Protein AF-A0A6B3HQ31-F1 (afdb_monomer_lite)

pLDDT: mean 88.63, std 13.94, range [52.25, 98.06]

Secondary structure (DSSP, 8-state):
---EESSHHHHHHHHHTTPPP-EE-SSS-HHHHHHHHHHHHHHHHHHHHHTT-----TTTS-----------

Structure (mmCIF, N/CA/C/O backbone):
data_AF-A0A6B3HQ31-F1
#
_entry.id   AF-A0A6B3HQ31-F1
#
loop_
_atom_site.group_PDB
_atom_site.id
_atom_site.type_symbol
_atom_site.label_atom_id
_atom_site.label_alt_id
_atom_site.label_comp_id
_atom_site.label_asym_id
_atom_site.label_entity_id
_atom_site.label_seq_id
_atom_site.pdbx_PDB_ins_code
_atom_site.Cartn_x
_atom_site.Cartn_y
_atom_site.Cartn_z
_atom_site.occupancy
_atom_site.B_iso_or_equiv
_atom_site.auth_seq_id
_atom_site.auth_comp_id
_atom_site.auth_asym_id
_atom_site.auth_atom_id
_atom_site.pdbx_PDB_model_num
ATOM 1 N N . THR A 1 1 ? -6.691 1.023 -8.557 1.00 88.06 1 THR A N 1
ATOM 2 C CA . THR A 1 1 ? -6.344 1.901 -7.422 1.00 88.06 1 THR A CA 1
ATOM 3 C C . THR A 1 1 ? -5.678 1.077 -6.351 1.00 88.06 1 THR A C 1
ATOM 5 O O . THR A 1 1 ? -6.123 -0.049 -6.142 1.00 88.06 1 THR A O 1
ATOM 8 N N . VAL A 1 2 ? -4.617 1.614 -5.748 1.00 94.19 2 VAL A N 1
ATOM 9 C CA . VAL A 1 2 ? -3.923 1.010 -4.602 1.00 94.19 2 VAL A CA 1
ATOM 10 C C . VAL A 1 2 ? -4.405 1.714 -3.340 1.00 94.19 2 VAL A C 1
ATOM 12 O O . VAL A 1 2 ? -4.467 2.945 -3.343 1.00 94.19 2 VAL A O 1
ATOM 15 N N . ILE A 1 3 ? -4.774 0.958 -2.309 1.00 96.62 3 ILE A N 1
ATOM 16 C CA . ILE A 1 3 ? -5.244 1.507 -1.030 1.00 96.62 3 ILE A CA 1
ATOM 17 C C . ILE A 1 3 ? -4.272 1.094 0.071 1.00 96.62 3 ILE A C 1
ATOM 19 O O . ILE A 1 3 ? -4.033 -0.094 0.279 1.00 96.62 3 ILE A O 1
ATOM 23 N N . ALA A 1 4 ? -3.720 2.085 0.766 1.00 97.31 4 ALA A N 1
ATOM 24 C CA . ALA A 1 4 ? -2.788 1.884 1.862 1.00 97.31 4 ALA A CA 1
ATOM 25 C C . ALA A 1 4 ? -3.398 2.399 3.170 1.00 97.31 4 ALA A C 1
ATOM 27 O O . ALA A 1 4 ? -3.920 3.515 3.213 1.00 97.31 4 ALA A O 1
ATOM 28 N N . CYS A 1 5 ? -3.321 1.599 4.230 1.00 98.06 5 CYS A N 1
ATOM 29 C CA . CYS A 1 5 ? -3.858 1.929 5.545 1.00 98.06 5 CYS A CA 1
ATOM 30 C C . CYS A 1 5 ? -2.728 2.051 6.570 1.00 98.06 5 CYS A C 1
ATOM 32 O O . CYS A 1 5 ? -1.841 1.201 6.650 1.00 98.06 5 CYS A O 1
ATOM 34 N N . ILE A 1 6 ? -2.777 3.111 7.383 1.00 96.81 6 ILE A N 1
ATOM 35 C CA . ILE A 1 6 ? -1.753 3.404 8.399 1.00 96.81 6 ILE A CA 1
ATOM 36 C C . ILE A 1 6 ? -1.788 2.434 9.588 1.00 96.81 6 ILE A C 1
ATOM 38 O O . ILE A 1 6 ? -0.814 2.332 10.324 1.00 96.81 6 ILE A O 1
ATOM 42 N N . GLY A 1 7 ? -2.894 1.717 9.781 1.00 96.62 7 GLY A N 1
ATOM 43 C CA . GLY A 1 7 ? -3.031 0.752 10.860 1.00 96.62 7 GLY A CA 1
ATOM 44 C C . GLY A 1 7 ? -4.264 -0.143 10.718 1.00 96.62 7 GLY A C 1
ATOM 45 O O . GLY A 1 7 ? -5.115 0.098 9.852 1.00 96.62 7 GLY A O 1
ATOM 46 N N . PRO A 1 8 ? -4.371 -1.171 11.578 1.00 96.06 8 PRO A N 1
ATOM 47 C CA . PRO A 1 8 ? -5.369 -2.232 11.451 1.00 96.06 8 PRO A CA 1
ATOM 48 C C . PRO A 1 8 ? -6.804 -1.739 11.659 1.00 96.06 8 PRO A C 1
ATOM 50 O O . PRO A 1 8 ? -7.712 -2.221 10.993 1.00 96.06 8 PRO A O 1
ATOM 53 N N . ALA A 1 9 ? -7.019 -0.741 12.523 1.00 96.56 9 ALA A N 1
ATOM 54 C CA . ALA A 1 9 ? -8.347 -0.159 12.725 1.00 96.56 9 ALA A CA 1
ATOM 55 C C . ALA A 1 9 ? -8.879 0.494 11.437 1.00 96.56 9 ALA A C 1
ATOM 57 O O . ALA A 1 9 ? -9.994 0.211 11.012 1.00 96.56 9 ALA A O 1
ATOM 58 N N . THR A 1 10 ? -8.053 1.307 10.767 1.00 96.94 10 THR A N 1
ATOM 59 C CA . THR A 1 10 ? -8.413 1.930 9.485 1.00 96.94 10 THR A CA 1
ATOM 60 C C . THR A 1 10 ? -8.607 0.891 8.385 1.00 96.94 10 THR A C 1
ATOM 62 O O . THR A 1 10 ? -9.509 1.048 7.568 1.00 96.94 10 THR A O 1
ATOM 65 N N . ALA A 1 11 ? -7.783 -0.162 8.365 1.00 97.44 11 ALA A N 1
ATOM 66 C CA . ALA A 1 11 ? -7.915 -1.248 7.398 1.00 97.44 11 ALA A CA 1
ATOM 67 C C . ALA A 1 11 ? -9.257 -1.974 7.547 1.00 97.44 11 ALA A C 1
ATOM 69 O O . ALA A 1 11 ? -9.994 -2.088 6.574 1.00 97.44 11 ALA A O 1
ATOM 70 N N . LYS A 1 12 ? -9.623 -2.346 8.778 1.00 97.69 12 LYS A N 1
ATOM 71 C CA . LYS A 1 12 ? -10.907 -2.987 9.072 1.00 97.69 12 LYS A CA 1
ATOM 72 C C . LYS A 1 12 ? -12.088 -2.120 8.636 1.00 97.69 12 LYS A C 1
ATOM 74 O O . LYS A 1 12 ? -12.977 -2.603 7.948 1.00 97.69 12 LYS A O 1
ATOM 79 N N . THR A 1 13 ? -12.077 -0.828 8.968 1.00 97.94 13 THR A N 1
ATOM 80 C CA . THR A 1 13 ? -13.134 0.092 8.523 1.00 97.94 13 THR A CA 1
ATOM 81 C C . THR A 1 13 ? -13.186 0.202 6.998 1.00 97.94 13 THR A C 1
ATOM 83 O O . THR A 1 13 ? -14.265 0.208 6.414 1.00 97.94 13 THR A O 1
ATOM 86 N N . ALA A 1 14 ? -12.038 0.263 6.320 1.00 97.25 14 ALA A N 1
ATOM 87 C CA . ALA A 1 14 ? -12.003 0.281 4.860 1.00 97.25 14 ALA A CA 1
ATOM 88 C C . ALA A 1 14 ? -12.643 -0.990 4.268 1.00 97.25 14 ALA A C 1
ATOM 90 O O . ALA A 1 14 ? -13.480 -0.889 3.369 1.00 97.25 14 ALA A O 1
ATOM 91 N N . GLU A 1 15 ? -12.311 -2.161 4.811 1.00 97.38 15 GLU A N 1
ATOM 92 C CA . GLU A 1 15 ? -12.874 -3.456 4.411 1.00 97.38 15 GLU A CA 1
ATOM 93 C C . GLU A 1 15 ? -14.384 -3.548 4.670 1.00 97.38 15 GLU A C 1
ATOM 95 O O . GLU A 1 15 ? -15.124 -3.991 3.792 1.00 97.38 15 GLU A O 1
ATOM 100 N N . GLU A 1 16 ? -14.867 -3.053 5.815 1.00 98.00 16 GLU A N 1
ATOM 101 C CA . GLU A 1 16 ? -16.300 -2.948 6.141 1.00 98.00 16 GLU A CA 1
ATOM 102 C C . GLU A 1 16 ? -17.066 -2.091 5.117 1.00 98.00 16 GLU A C 1
ATOM 104 O O . GLU A 1 16 ? -18.224 -2.366 4.804 1.00 98.00 16 GLU A O 1
ATOM 109 N N . HIS A 1 17 ? -16.404 -1.088 4.536 1.00 97.19 17 HIS A N 1
ATOM 110 C CA . HIS A 1 17 ? -16.941 -0.263 3.451 1.00 97.19 17 HIS A CA 1
ATOM 111 C C . HIS A 1 17 ? -16.694 -0.843 2.044 1.00 97.19 17 HIS A C 1
ATOM 113 O O . HIS A 1 17 ? -16.935 -0.164 1.042 1.00 97.19 17 HIS A O 1
ATOM 119 N N . GLY A 1 18 ? -16.225 -2.089 1.941 1.00 96.94 18 GLY A N 1
ATOM 120 C CA . GLY A 1 18 ? -15.993 -2.784 0.673 1.00 96.94 18 GLY A CA 1
ATOM 121 C C . GLY A 1 18 ? -14.726 -2.345 -0.066 1.00 96.94 18 GLY A C 1
ATOM 122 O O . GLY A 1 18 ? -14.585 -2.604 -1.264 1.00 96.94 18 GLY A O 1
ATOM 123 N N . LEU A 1 19 ? -13.800 -1.663 0.612 1.00 97.62 19 LEU A N 1
ATOM 124 C CA . LEU A 1 19 ? -12.495 -1.321 0.060 1.00 97.62 19 LEU A CA 1
ATOM 125 C C . LEU A 1 19 ? -11.504 -2.460 0.319 1.00 97.62 19 LEU A C 1
ATOM 127 O O . LEU A 1 19 ? -11.336 -2.923 1.439 1.00 97.62 19 LEU A O 1
ATOM 131 N N . ARG A 1 20 ? -10.782 -2.868 -0.725 1.00 96.94 20 ARG A N 1
ATOM 132 C CA . ARG A 1 20 ? -9.622 -3.763 -0.606 1.00 96.94 20 ARG A CA 1
ATOM 133 C C . ARG A 1 20 ? -8.429 -2.972 -0.090 1.00 96.94 20 ARG A C 1
ATOM 135 O O . ARG A 1 20 ? -8.027 -2.013 -0.748 1.00 96.94 20 ARG A O 1
ATOM 142 N N . VAL A 1 21 ? -7.828 -3.422 1.001 1.00 97.50 21 VAL A N 1
ATOM 143 C CA . VAL A 1 21 ? -6.554 -2.896 1.495 1.00 97.50 21 VAL A CA 1
ATOM 144 C C . VAL A 1 21 ? -5.410 -3.655 0.826 1.00 97.50 21 VAL A C 1
ATOM 146 O O . VAL A 1 21 ? -5.364 -4.879 0.859 1.00 97.50 21 VAL A O 1
ATOM 149 N N . ASP A 1 22 ? -4.504 -2.923 0.179 1.00 97.75 22 ASP A N 1
ATOM 150 C CA . ASP A 1 22 ? -3.341 -3.490 -0.519 1.00 97.75 22 ASP A CA 1
ATOM 151 C C . ASP A 1 22 ? -2.069 -3.435 0.318 1.00 97.75 22 ASP A C 1
ATOM 153 O O . ASP A 1 22 ? -1.192 -4.284 0.191 1.00 97.75 22 ASP A O 1
ATOM 157 N N . VAL A 1 23 ? -1.952 -2.390 1.136 1.00 97.81 23 VAL A N 1
ATOM 158 C CA . VAL A 1 23 ? -0.766 -2.112 1.939 1.00 97.8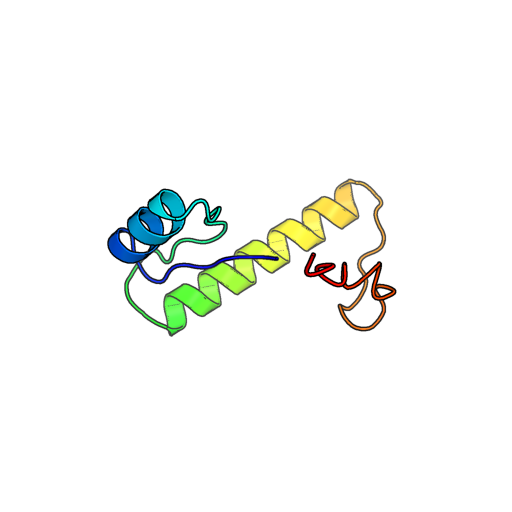1 23 VAL A CA 1
ATOM 159 C C . VAL A 1 23 ? -1.213 -1.765 3.349 1.00 97.81 23 VAL A C 1
ATOM 161 O O . VAL A 1 23 ? -2.026 -0.860 3.544 1.00 97.81 23 VAL A O 1
ATOM 164 N N . LEU A 1 24 ? -0.648 -2.455 4.333 1.00 97.69 24 LEU A N 1
ATOM 165 C CA . LEU A 1 24 ? -0.810 -2.147 5.747 1.00 97.69 24 LEU A CA 1
ATOM 166 C C . LEU A 1 24 ? 0.544 -1.715 6.308 1.00 97.69 24 LEU A C 1
ATOM 168 O O . LEU A 1 24 ? 1.542 -2.409 6.120 1.00 97.69 24 LEU A O 1
ATOM 172 N N . SER A 1 25 ? 0.583 -0.567 6.980 1.00 97.00 25 SER A N 1
ATOM 173 C CA . SER A 1 25 ? 1.796 -0.136 7.677 1.00 97.00 25 SER A CA 1
ATOM 174 C C . SER A 1 25 ? 2.063 -1.036 8.893 1.00 97.00 25 SER A C 1
ATOM 176 O O . SER A 1 25 ? 1.116 -1.341 9.623 1.00 97.00 25 SER A O 1
ATOM 178 N N . PRO A 1 26 ? 3.323 -1.432 9.157 1.00 94.69 26 PRO A N 1
ATOM 179 C CA . PRO A 1 26 ? 3.662 -2.227 10.341 1.00 94.69 26 PRO A CA 1
ATOM 180 C C . PRO A 1 26 ? 3.467 -1.446 11.648 1.00 94.69 26 PRO A C 1
ATOM 182 O O . PRO A 1 26 ? 3.209 -2.028 12.696 1.00 94.69 26 PRO A O 1
ATOM 185 N N . GLU A 1 27 ? 3.577 -0.120 11.576 1.00 94.50 27 GLU A N 1
ATOM 186 C CA . GLU A 1 27 ? 3.476 0.802 12.702 1.00 94.50 27 GLU A CA 1
ATOM 187 C C . GLU A 1 27 ? 2.640 2.019 12.280 1.00 94.50 27 GLU A C 1
ATOM 189 O O . GLU A 1 27 ? 2.678 2.389 11.099 1.00 94.50 27 GLU A O 1
ATOM 194 N N . PRO A 1 28 ? 1.937 2.703 13.199 1.00 93.19 28 PRO A N 1
ATOM 195 C CA . PRO A 1 28 ? 1.132 3.881 12.881 1.00 93.19 28 PRO A CA 1
ATOM 196 C C . PRO A 1 28 ? 2.014 5.123 12.657 1.00 93.19 28 PRO A C 1
ATOM 198 O O . PRO A 1 28 ? 1.983 6.090 13.413 1.00 93.19 28 PRO A O 1
ATOM 201 N N . SER A 1 29 ? 2.828 5.090 11.604 1.00 95.62 29 SER A N 1
ATOM 202 C CA 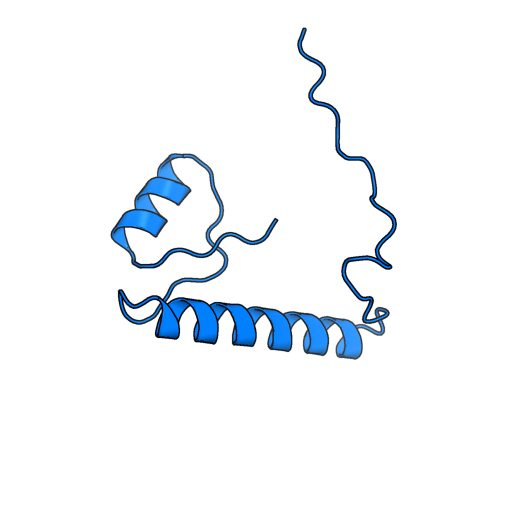. SER A 1 29 ? 3.788 6.124 11.230 1.00 95.62 29 SER A CA 1
ATOM 203 C C . SER A 1 29 ? 3.697 6.412 9.738 1.00 95.62 29 SER A C 1
ATOM 205 O O . SER A 1 29 ? 3.678 5.502 8.909 1.00 95.62 29 SER A O 1
ATOM 207 N N . VAL A 1 30 ? 3.699 7.698 9.386 1.00 95.62 30 VAL A N 1
ATOM 208 C CA . VAL A 1 30 ? 3.676 8.150 7.987 1.00 95.62 30 VAL A CA 1
ATOM 209 C C . VAL A 1 30 ? 4.904 7.651 7.223 1.00 95.62 30 VAL A C 1
ATOM 211 O O . VAL A 1 30 ? 4.783 7.233 6.074 1.00 95.62 30 VAL A O 1
ATOM 214 N N . HIS A 1 31 ? 6.072 7.640 7.868 1.00 97.56 31 HIS A N 1
ATOM 215 C CA . HIS A 1 31 ? 7.312 7.177 7.246 1.00 97.56 31 HIS A CA 1
ATOM 216 C C . HIS A 1 31 ? 7.239 5.675 6.951 1.00 97.56 31 HIS A C 1
ATOM 218 O O . HIS A 1 31 ? 7.515 5.258 5.830 1.00 97.56 31 HIS A O 1
ATOM 224 N N . LYS A 1 32 ? 6.758 4.875 7.914 1.00 97.81 32 LYS A N 1
ATOM 225 C CA . LYS A 1 32 ? 6.576 3.428 7.728 1.00 97.81 32 LYS A CA 1
ATOM 226 C C . LYS A 1 32 ? 5.530 3.087 6.674 1.00 97.81 32 LYS A C 1
ATOM 228 O O . LYS A 1 32 ? 5.745 2.180 5.874 1.00 97.81 32 LYS A O 1
ATOM 233 N N . LEU A 1 33 ? 4.449 3.859 6.600 1.00 97.81 33 LEU A N 1
ATOM 234 C CA . LEU A 1 33 ? 3.448 3.709 5.549 1.00 97.81 33 LEU A CA 1
ATOM 235 C C . LEU A 1 33 ? 4.037 4.003 4.160 1.00 97.81 33 LEU A C 1
ATOM 237 O O . LEU A 1 33 ? 3.784 3.256 3.215 1.00 97.81 33 LEU A O 1
ATOM 241 N N . ALA A 1 34 ? 4.830 5.071 4.032 1.00 97.50 34 ALA A N 1
ATOM 242 C CA . ALA A 1 34 ? 5.490 5.427 2.779 1.00 97.50 34 ALA A CA 1
ATOM 243 C C . ALA A 1 34 ? 6.516 4.364 2.350 1.00 97.50 34 ALA A C 1
ATOM 245 O O . ALA A 1 34 ? 6.532 3.970 1.182 1.00 97.50 34 ALA A O 1
ATOM 246 N N . GLU A 1 35 ? 7.315 3.849 3.291 1.00 97.94 35 GLU A N 1
ATOM 247 C CA . GLU A 1 35 ? 8.244 2.735 3.066 1.00 97.94 35 GLU A CA 1
ATOM 248 C C . GLU A 1 35 ?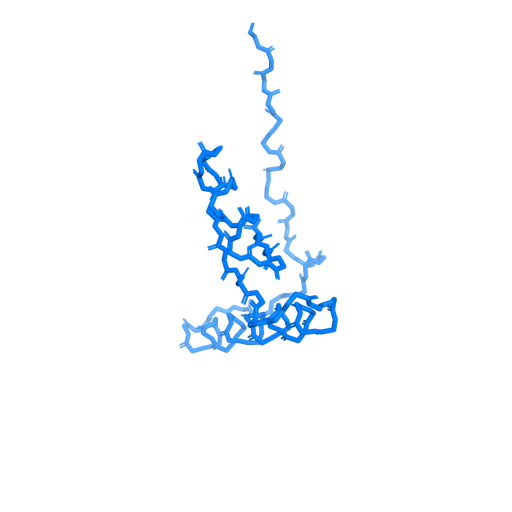 7.496 1.495 2.553 1.00 97.94 35 GLU A C 1
ATOM 250 O O . GLU A 1 35 ? 7.823 0.980 1.480 1.00 97.94 35 GLU A O 1
ATOM 255 N N . ALA A 1 36 ? 6.438 1.067 3.249 1.00 97.56 36 ALA A N 1
ATOM 256 C CA . ALA A 1 36 ? 5.637 -0.096 2.871 1.00 97.56 36 ALA A CA 1
ATOM 257 C C . ALA A 1 36 ? 4.991 0.062 1.482 1.00 97.56 36 ALA A C 1
ATOM 259 O O . ALA A 1 36 ? 5.026 -0.857 0.660 1.00 97.56 36 ALA A O 1
ATOM 260 N N . LEU A 1 37 ? 4.457 1.2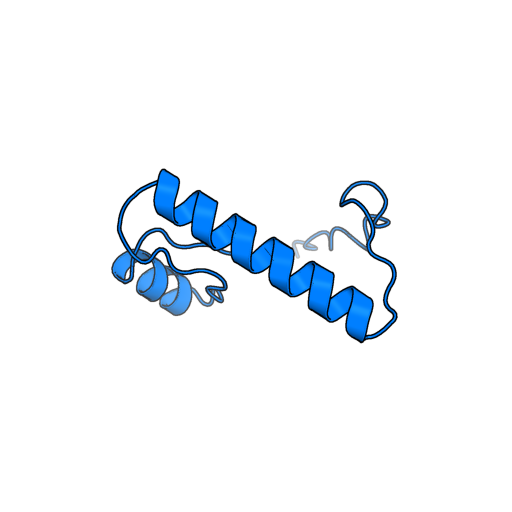49 1.173 1.00 97.19 37 LEU A N 1
ATOM 261 C CA . LEU A 1 37 ? 3.880 1.546 -0.139 1.00 97.19 37 LEU A CA 1
ATOM 262 C C . LEU A 1 37 ? 4.939 1.531 -1.252 1.00 97.19 37 LEU A C 1
ATOM 264 O O . LEU A 1 37 ? 4.676 1.043 -2.355 1.00 97.19 37 LEU A O 1
ATOM 268 N N . SER A 1 38 ? 6.142 2.038 -0.970 1.00 97.06 38 SER A N 1
ATOM 269 C CA . SER A 1 38 ? 7.257 2.016 -1.920 1.00 97.06 38 SER A CA 1
ATOM 270 C C . SER A 1 38 ? 7.710 0.584 -2.230 1.00 97.06 38 SER A C 1
ATOM 272 O O . SER A 1 38 ? 7.904 0.244 -3.40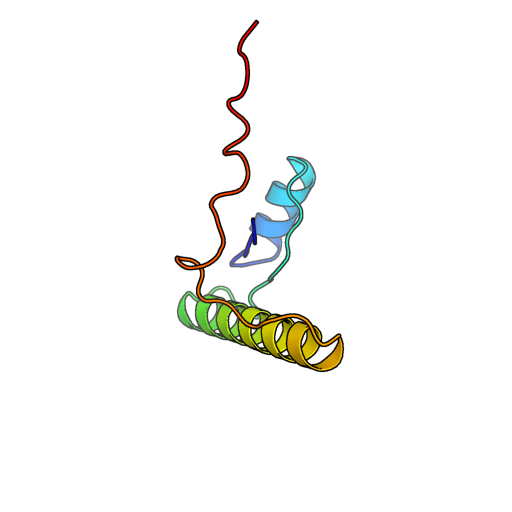1 1.00 97.06 38 SER A O 1
ATOM 274 N N . ALA A 1 39 ? 7.775 -0.280 -1.209 1.00 97.38 39 ALA A N 1
ATOM 275 C CA . ALA A 1 39 ? 8.128 -1.689 -1.343 1.00 97.38 39 ALA A CA 1
ATOM 276 C C . ALA A 1 39 ? 7.080 -2.459 -2.159 1.00 97.38 39 ALA A C 1
ATOM 278 O O . ALA A 1 39 ? 7.437 -3.170 -3.098 1.00 97.38 39 ALA A O 1
ATOM 279 N N . PHE A 1 40 ? 5.788 -2.245 -1.883 1.00 96.69 40 PHE A N 1
ATOM 280 C CA . PHE A 1 40 ? 4.698 -2.806 -2.687 1.00 96.69 40 PHE A CA 1
ATOM 281 C C . PHE A 1 40 ? 4.813 -2.398 -4.165 1.00 96.69 40 PHE A C 1
ATOM 283 O O . PHE A 1 40 ? 4.664 -3.218 -5.073 1.00 96.69 40 PHE A O 1
ATOM 290 N N . GLY A 1 41 ? 5.125 -1.124 -4.426 1.00 94.50 41 GLY A N 1
ATOM 291 C CA . GLY A 1 41 ? 5.358 -0.623 -5.778 1.00 94.50 41 GLY A CA 1
A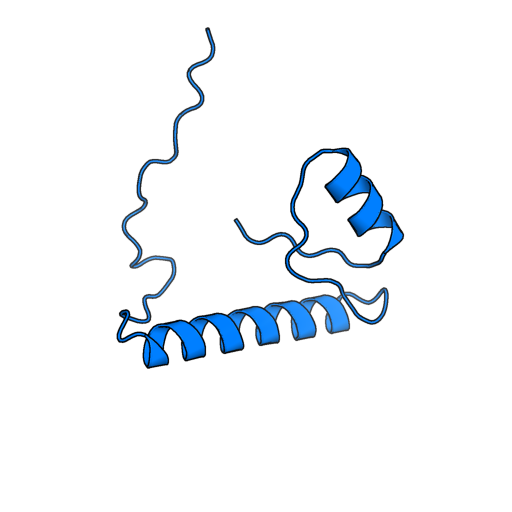TOM 292 C C . GLY A 1 41 ? 6.550 -1.292 -6.469 1.00 94.50 41 GLY A C 1
ATOM 293 O O . GLY A 1 41 ? 6.454 -1.626 -7.650 1.00 94.50 41 GLY A O 1
ATOM 294 N N . ALA A 1 42 ? 7.653 -1.511 -5.748 1.00 95.50 42 ALA A N 1
ATOM 295 C CA . ALA A 1 42 ? 8.832 -2.202 -6.263 1.00 95.50 42 ALA A CA 1
ATOM 296 C C . ALA A 1 42 ? 8.514 -3.657 -6.639 1.00 95.50 42 ALA A C 1
ATOM 298 O O . ALA A 1 42 ? 8.690 -4.014 -7.802 1.00 95.50 42 ALA A O 1
ATOM 299 N N . GLN A 1 43 ? 7.918 -4.424 -5.721 1.00 95.62 43 GLN A N 1
ATOM 300 C CA . GLN A 1 43 ? 7.495 -5.810 -5.963 1.00 95.62 43 GLN A CA 1
ATOM 301 C C . GLN A 1 43 ? 6.577 -5.918 -7.180 1.00 95.62 43 GLN A C 1
ATOM 303 O O . GLN A 1 43 ? 6.754 -6.777 -8.038 1.00 95.62 43 GLN A O 1
ATOM 308 N N . ARG A 1 44 ? 5.619 -4.993 -7.312 1.00 93.88 44 ARG A N 1
ATOM 309 C CA . ARG A 1 44 ? 4.697 -4.978 -8.450 1.00 93.88 44 ARG A CA 1
ATOM 310 C C . ARG A 1 44 ? 5.395 -4.679 -9.781 1.00 93.88 44 ARG A C 1
ATOM 312 O O . ARG A 1 44 ? 4.951 -5.168 -10.817 1.00 93.88 44 ARG A O 1
ATOM 319 N N . ARG A 1 45 ? 6.450 -3.857 -9.783 1.00 93.31 45 ARG A N 1
ATOM 320 C CA . ARG A 1 45 ? 7.269 -3.638 -10.987 1.00 93.31 45 ARG A CA 1
ATOM 321 C C . ARG A 1 45 ? 8.086 -4.873 -11.330 1.00 93.31 45 ARG A C 1
ATOM 323 O O . ARG A 1 45 ? 8.193 -5.182 -12.508 1.00 93.31 45 ARG A O 1
ATOM 330 N N . ASP A 1 46 ? 8.660 -5.538 -10.337 1.00 95.12 46 ASP A N 1
ATOM 331 C CA . ASP A 1 46 ? 9.495 -6.714 -10.573 1.00 95.12 46 ASP A CA 1
ATOM 332 C C . ASP A 1 46 ? 8.653 -7.887 -11.083 1.00 95.12 46 ASP A C 1
ATOM 334 O O . ASP A 1 46 ? 8.987 -8.447 -12.122 1.00 95.12 46 ASP A O 1
ATOM 338 N N . ALA A 1 47 ? 7.471 -8.114 -10.504 1.00 93.38 47 ALA A N 1
ATOM 339 C CA . ALA A 1 47 ? 6.498 -9.079 -11.019 1.00 93.38 47 ALA A CA 1
ATOM 340 C C . ALA A 1 47 ? 6.075 -8.790 -12.475 1.00 93.38 47 ALA A C 1
ATOM 342 O O . ALA A 1 47 ? 5.916 -9.710 -13.271 1.00 93.38 47 ALA A O 1
ATOM 343 N N . ALA A 1 48 ? 5.918 -7.513 -12.854 1.00 91.50 48 ALA A N 1
ATOM 344 C CA . ALA A 1 48 ? 5.616 -7.146 -14.240 1.00 91.50 48 ALA A CA 1
ATOM 345 C C . ALA A 1 48 ? 6.779 -7.486 -15.187 1.00 91.50 48 ALA A C 1
ATOM 347 O O . ALA A 1 48 ? 6.551 -8.033 -16.261 1.00 91.50 48 ALA A O 1
ATOM 348 N N . LYS A 1 49 ? 8.029 -7.221 -14.779 1.00 93.81 49 LYS A N 1
ATOM 349 C CA . LYS A 1 49 ? 9.207 -7.605 -15.573 1.00 93.81 49 LYS A CA 1
ATOM 350 C C . LYS A 1 49 ? 9.295 -9.119 -15.748 1.00 93.81 49 LYS A C 1
ATOM 352 O O . LYS A 1 49 ? 9.566 -9.572 -16.853 1.00 93.81 49 LYS A O 1
ATOM 357 N N . GLU A 1 50 ? 9.068 -9.880 -14.678 1.00 94.12 50 GLU A N 1
ATOM 358 C CA . GLU A 1 50 ? 9.087 -11.349 -14.704 1.00 94.12 50 GLU A CA 1
ATOM 359 C C . GLU A 1 50 ? 8.006 -11.918 -15.630 1.00 94.12 50 GLU A C 1
ATOM 361 O O . GLU A 1 50 ? 8.264 -12.866 -16.366 1.00 94.12 50 GLU A O 1
ATOM 366 N N . ALA A 1 51 ? 6.823 -11.299 -15.661 1.00 93.38 51 ALA A N 1
ATOM 367 C CA . ALA A 1 51 ? 5.748 -11.648 -16.588 1.00 93.38 51 ALA A CA 1
ATOM 368 C C . ALA A 1 51 ? 6.013 -11.214 -18.048 1.00 93.38 51 ALA A C 1
ATOM 370 O O . ALA A 1 51 ? 5.241 -11.567 -18.937 1.00 93.38 51 ALA A O 1
ATOM 371 N N . GLY A 1 52 ? 7.082 -10.451 -18.310 1.00 92.75 52 GLY A N 1
ATOM 372 C CA . GLY A 1 52 ? 7.376 -9.870 -19.625 1.00 92.75 52 GLY A CA 1
ATOM 373 C C . GLY A 1 52 ? 6.538 -8.633 -19.970 1.00 92.75 52 GLY A C 1
ATOM 374 O O . GLY A 1 52 ? 6.580 -8.160 -21.107 1.00 92.75 52 GLY A O 1
ATOM 375 N N . ASP A 1 53 ? 5.797 -8.082 -19.007 1.00 89.56 53 ASP A N 1
ATOM 376 C CA . ASP A 1 53 ? 4.999 -6.875 -19.188 1.00 89.56 53 ASP A CA 1
ATOM 377 C C . ASP A 1 53 ? 5.884 -5.613 -19.211 1.00 89.56 53 ASP A C 1
ATOM 379 O O . ASP A 1 53 ? 6.842 -5.479 -18.437 1.00 89.56 53 ASP A O 1
ATOM 383 N N . PRO A 1 54 ? 5.550 -4.605 -20.038 1.00 86.81 54 PRO A N 1
ATOM 384 C CA . PRO A 1 54 ? 6.309 -3.364 -20.086 1.00 86.81 54 PRO A CA 1
ATOM 385 C C . PRO A 1 54 ? 6.137 -2.540 -18.797 1.00 86.81 54 PRO A C 1
ATOM 387 O O . PRO A 1 54 ? 5.035 -2.110 -18.435 1.00 86.81 54 PRO A O 1
ATOM 390 N N . VAL A 1 55 ? 7.253 -2.224 -18.131 1.00 87.44 55 VAL A N 1
ATOM 391 C CA . VAL A 1 55 ? 7.271 -1.292 -16.992 1.00 87.44 55 VAL A CA 1
ATOM 392 C C . VAL A 1 55 ? 7.117 0.140 -17.502 1.00 87.44 55 VAL A C 1
ATOM 394 O O . VAL A 1 55 ? 8.073 0.780 -17.927 1.00 87.44 55 VAL A O 1
ATOM 397 N N . THR A 1 56 ? 5.892 0.652 -17.435 1.00 87.00 56 THR A N 1
ATOM 398 C CA . THR A 1 56 ? 5.534 2.011 -17.863 1.00 87.00 56 THR A CA 1
ATOM 399 C C . THR A 1 56 ? 5.418 2.972 -16.685 1.00 87.00 56 THR A C 1
ATOM 401 O O . THR A 1 56 ? 4.942 2.607 -15.598 1.00 87.00 56 THR A O 1
ATOM 404 N N . ARG A 1 57 ? 5.793 4.235 -16.910 1.00 81.19 57 ARG A N 1
ATOM 405 C CA . ARG A 1 57 ? 5.474 5.339 -16.001 1.00 81.19 57 ARG A CA 1
ATOM 406 C C . ARG A 1 57 ? 3.957 5.536 -15.946 1.00 81.19 57 ARG A C 1
ATOM 408 O O . ARG A 1 57 ? 3.274 5.323 -16.948 1.00 81.19 57 ARG A O 1
ATOM 415 N N . PRO A 1 58 ? 3.399 5.998 -14.813 1.00 77.00 58 PRO A N 1
ATOM 416 C CA . PRO A 1 58 ? 1.966 6.269 -14.716 1.00 77.00 58 PRO A CA 1
ATOM 417 C C . PRO A 1 58 ? 1.426 7.201 -15.813 1.00 77.00 58 PRO A C 1
ATOM 419 O O . PRO A 1 58 ? 0.304 6.998 -16.256 1.00 77.00 58 PRO A O 1
ATOM 422 N N . SER A 1 59 ? 2.220 8.175 -16.277 1.00 79.38 59 SER A N 1
ATOM 423 C CA . SER A 1 59 ? 1.861 9.090 -17.372 1.00 79.38 59 SER A CA 1
ATOM 424 C C . SER A 1 59 ? 1.865 8.443 -18.762 1.00 79.38 59 SER A C 1
ATOM 426 O O . SER A 1 59 ? 1.185 8.927 -19.659 1.00 79.38 59 SER A O 1
ATOM 428 N N . GLU A 1 60 ? 2.619 7.359 -18.951 1.00 84.88 60 GLU A N 1
ATOM 429 C CA . GLU A 1 60 ? 2.696 6.610 -20.214 1.00 84.88 60 GLU A CA 1
ATOM 430 C C . GLU A 1 60 ? 1.573 5.582 -20.333 1.00 84.88 60 GLU A C 1
ATOM 432 O O . GLU A 1 60 ? 1.202 5.176 -21.435 1.00 84.88 60 GLU A O 1
ATOM 437 N N . ARG A 1 61 ? 1.002 5.164 -19.197 1.00 76.38 61 ARG A N 1
ATOM 438 C CA . ARG A 1 61 ? -0.209 4.349 -19.190 1.00 76.38 61 ARG A CA 1
ATOM 439 C C . ARG A 1 61 ? -1.320 5.195 -19.792 1.00 76.38 61 ARG A C 1
ATOM 441 O O . ARG A 1 61 ? -1.796 6.135 -19.158 1.00 76.38 61 ARG A O 1
ATOM 448 N N . ARG A 1 62 ? -1.729 4.856 -21.022 1.00 66.25 62 ARG A N 1
ATOM 449 C CA . ARG A 1 62 ? -2.914 5.431 -21.676 1.00 66.25 62 ARG A CA 1
ATOM 450 C C . ARG A 1 62 ? -4.022 5.474 -20.619 1.00 66.25 62 ARG A C 1
ATOM 452 O O . ARG A 1 62 ? -4.279 4.416 -20.038 1.00 66.25 62 ARG A O 1
ATOM 459 N N . PRO A 1 63 ? -4.635 6.633 -20.313 1.00 58.94 63 PRO A N 1
ATOM 460 C CA . PRO A 1 63 ? -5.690 6.707 -19.312 1.00 58.94 63 PRO A CA 1
ATOM 461 C C . PRO A 1 63 ? -6.905 5.943 -19.845 1.00 58.94 63 PRO A C 1
ATOM 463 O O . PRO A 1 63 ? -7.803 6.499 -20.471 1.00 58.94 63 PRO A O 1
ATOM 466 N N . GLY A 1 64 ? -6.881 4.624 -19.662 1.00 56.62 64 GLY A N 1
ATOM 467 C CA . GLY A 1 64 ? -7.938 3.710 -20.034 1.00 56.62 64 GLY A CA 1
ATOM 468 C C . GLY A 1 64 ? -9.152 4.089 -19.217 1.00 56.62 64 GLY A C 1
ATOM 469 O O . GLY A 1 64 ? -9.126 3.950 -17.999 1.00 56.62 64 GLY A O 1
ATOM 470 N N . ALA A 1 65 ? -10.151 4.642 -19.906 1.00 56.66 65 ALA A N 1
ATOM 471 C CA . ALA A 1 65 ? -11.494 4.905 -19.424 1.00 56.66 65 ALA A CA 1
ATOM 472 C C . ALA A 1 65 ? -11.536 5.289 -17.938 1.00 56.66 65 ALA A C 1
ATOM 474 O O . ALA A 1 65 ? -11.788 4.451 -17.070 1.00 56.66 65 ALA A O 1
ATOM 475 N N . ARG A 1 66 ? -11.384 6.584 -17.629 1.00 58.91 66 ARG A N 1
ATOM 476 C CA . ARG A 1 66 ? -12.026 7.132 -16.428 1.00 58.91 66 ARG A CA 1
ATOM 477 C C . ARG A 1 66 ? -13.511 6.823 -16.607 1.00 58.91 66 ARG A C 1
ATOM 479 O O . ARG A 1 66 ? -14.198 7.563 -17.301 1.00 58.91 66 ARG A O 1
ATOM 486 N N . ARG A 1 67 ? -13.958 5.658 -16.118 1.00 58.72 67 ARG A N 1
ATOM 487 C CA . ARG A 1 67 ? -15.318 5.137 -16.259 1.00 58.72 67 ARG A CA 1
ATOM 488 C C . ARG A 1 67 ? -16.200 6.186 -15.606 1.00 58.72 67 ARG A C 1
ATOM 490 O O . ARG A 1 67 ? -16.282 6.267 -14.383 1.00 58.72 67 ARG A O 1
ATOM 497 N N . ARG A 1 68 ? -16.724 7.093 -16.430 1.00 57.12 68 ARG A N 1
ATOM 498 C CA . ARG A 1 68 ? -17.622 8.162 -16.019 1.00 57.12 68 ARG A CA 1
ATOM 499 C C . ARG A 1 68 ? -18.791 7.417 -15.392 1.00 57.12 68 ARG A C 1
ATOM 501 O O . ARG A 1 68 ? -19.457 6.664 -16.094 1.00 57.12 68 ARG A O 1
ATOM 508 N N . ARG A 1 69 ? -18.959 7.512 -14.068 1.00 61.00 69 ARG A N 1
ATOM 509 C CA . ARG A 1 69 ? -20.175 7.029 -13.407 1.00 61.00 69 ARG A CA 1
ATOM 510 C C . ARG A 1 69 ? -21.321 7.748 -14.111 1.00 61.00 69 ARG A C 1
ATOM 512 O O . ARG A 1 69 ? -21.473 8.952 -13.937 1.00 61.00 69 ARG A O 1
ATOM 519 N N . THR A 1 70 ? -22.036 7.043 -14.977 1.00 52.25 70 THR A N 1
ATOM 520 C CA . THR A 1 70 ? -23.337 7.472 -15.472 1.00 52.25 70 THR A CA 1
ATOM 521 C C . THR A 1 70 ? -24.248 7.494 -14.260 1.00 52.25 70 THR A C 1
ATOM 523 O O . THR A 1 70 ? -24.610 6.449 -13.731 1.00 52.25 70 THR A O 1
ATOM 526 N N . THR A 1 71 ? -24.506 8.692 -13.751 1.00 56.59 71 THR A N 1
ATOM 527 C CA . THR A 1 71 ? -25.635 8.964 -12.873 1.00 56.59 71 THR A CA 1
ATOM 528 C C . THR A 1 71 ? -26.897 8.841 -13.720 1.00 56.59 71 THR A C 1
ATOM 530 O O . THR A 1 71 ? -27.121 9.634 -14.633 1.00 56.59 71 THR A O 1
ATOM 533 N N . THR A 1 72 ? -27.678 7.808 -13.447 1.00 54.56 72 THR A N 1
ATOM 534 C CA . THR A 1 72 ? -29.107 7.695 -13.747 1.00 54.56 72 THR A CA 1
ATOM 535 C C . THR A 1 72 ? -29.737 7.225 -12.452 1.00 54.56 72 THR A C 1
ATOM 537 O O . THR A 1 72 ? -30.736 7.846 -12.049 1.00 54.56 72 THR A O 1
#

Foldseek 3Di:
DAAEDLADVRCVVCVVVVHDHDFYFPHNDPVSSVVRVVVSVVVVQVVCVVVVHDDDDPVRPDPPDPPPPPDD

Radius of gyration: 15.28 Å; chains: 1; bounding box: 39×21×35 Å

Sequence (72 aa):
TVIACIGPATAKTAEEHGLRVDVLSPEPSVHKLAEALSAFGAQRRDAAKEAGDPVTRPSERRPGARRRRTTT